Protein AF-A0A846DK66-F1 (afdb_monomer_lite)

Radius of gyration: 12.41 Å; chains: 1; bounding box: 28×28×29 Å

Structure (mmCIF, N/CA/C/O backbone):
data_AF-A0A846DK66-F1
#
_entry.id   AF-A0A846DK66-F1
#
loop_
_atom_site.group_PDB
_atom_site.id
_atom_site.type_symbol
_atom_site.label_atom_id
_atom_site.label_alt_id
_atom_site.label_comp_id
_atom_site.label_asym_id
_atom_site.label_entity_id
_atom_site.label_seq_id
_atom_site.pdbx_PDB_ins_code
_atom_site.Cartn_x
_atom_site.Cartn_y
_atom_site.Cartn_z
_atom_site.occupancy
_atom_site.B_iso_or_equiv
_atom_site.auth_seq_id
_atom_site.auth_comp_id
_atom_site.auth_asym_id
_atom_site.auth_atom_id
_atom_site.pdbx_PDB_model_num
ATOM 1 N N . MET A 1 1 ? -10.361 16.434 -16.104 1.00 65.50 1 MET A N 1
ATOM 2 C CA . MET A 1 1 ? -10.272 15.144 -15.384 1.00 65.50 1 MET A CA 1
ATOM 3 C C . MET A 1 1 ? -11.116 15.236 -14.125 1.00 65.50 1 MET A C 1
ATOM 5 O O . MET A 1 1 ? -10.978 16.216 -13.401 1.00 65.50 1 MET A O 1
ATOM 9 N N . ASN A 1 2 ? -12.022 14.286 -13.893 1.00 90.88 2 ASN A N 1
ATOM 10 C CA . ASN A 1 2 ? -12.855 14.287 -12.688 1.00 90.88 2 ASN A CA 1
ATOM 11 C C . ASN A 1 2 ? -12.083 13.725 -11.473 1.00 90.88 2 ASN A C 1
ATOM 13 O O . ASN A 1 2 ? -10.992 13.169 -11.612 1.00 90.88 2 ASN A O 1
ATOM 17 N N . LYS A 1 3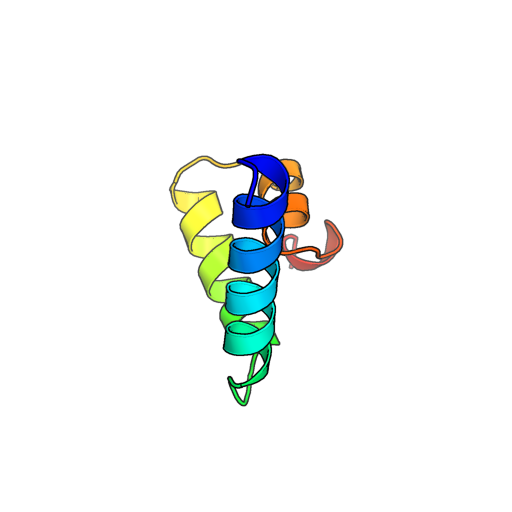 ? -12.632 13.898 -10.263 1.00 89.25 3 LYS A N 1
ATOM 18 C CA . LYS A 1 3 ? -11.958 13.526 -9.006 1.00 89.25 3 LYS A CA 1
ATOM 19 C C . LYS A 1 3 ? -11.599 12.033 -8.938 1.00 89.25 3 LYS A C 1
ATOM 21 O O . LYS A 1 3 ? -10.526 11.712 -8.438 1.00 89.25 3 LYS A O 1
ATOM 26 N N . SER A 1 4 ? -12.456 11.152 -9.463 1.00 89.12 4 SER A N 1
ATOM 27 C CA . SER A 1 4 ? -12.217 9.699 -9.485 1.00 89.12 4 SER A CA 1
ATOM 28 C C . SER A 1 4 ? -11.039 9.341 -10.388 1.00 89.12 4 SER A C 1
ATOM 30 O O . SER A 1 4 ? -10.096 8.696 -9.947 1.00 89.12 4 SER A O 1
ATOM 32 N N . GLN A 1 5 ? -11.037 9.868 -11.615 1.00 91.12 5 GLN A N 1
ATOM 33 C CA . GLN A 1 5 ? -9.958 9.663 -12.585 1.00 91.12 5 GLN A CA 1
ATOM 34 C C . GLN A 1 5 ? -8.608 10.159 -12.053 1.00 91.12 5 GLN A C 1
ATOM 36 O O . GLN A 1 5 ? -7.579 9.522 -12.255 1.00 91.12 5 GLN A O 1
ATOM 41 N N . LYS A 1 6 ? -8.605 11.285 -11.326 1.00 92.88 6 LYS A N 1
ATOM 42 C CA . LYS A 1 6 ? -7.386 11.812 -10.701 1.00 92.88 6 LYS A CA 1
ATOM 43 C C . LYS A 1 6 ? -6.849 10.878 -9.612 1.00 92.88 6 LYS A C 1
ATOM 45 O O . LYS A 1 6 ? -5.639 10.697 -9.524 1.00 92.88 6 LYS A O 1
ATOM 50 N N . LEU A 1 7 ? -7.729 10.296 -8.797 1.00 90.12 7 LEU A N 1
ATOM 51 C CA . LEU A 1 7 ? -7.338 9.362 -7.740 1.00 90.12 7 LEU A CA 1
ATOM 52 C C . LEU A 1 7 ? -6.767 8.064 -8.326 1.00 90.12 7 LEU A C 1
ATOM 54 O O . LEU A 1 7 ? -5.720 7.601 -7.885 1.00 90.12 7 LEU A O 1
ATOM 58 N N . GLU A 1 8 ? -7.419 7.510 -9.348 1.00 90.12 8 GLU A N 1
ATOM 59 C CA . GLU A 1 8 ? -6.944 6.318 -10.061 1.00 90.12 8 GLU A CA 1
ATOM 60 C C . GLU A 1 8 ? -5.562 6.545 -10.683 1.00 90.12 8 GLU A C 1
ATOM 62 O O . GLU A 1 8 ? -4.679 5.697 -10.552 1.00 90.12 8 GLU A O 1
ATOM 67 N N . GLN A 1 9 ? -5.343 7.719 -11.282 1.00 92.69 9 GLN A N 1
ATOM 68 C CA . GLN A 1 9 ? -4.047 8.100 -11.835 1.00 92.69 9 GLN A CA 1
ATOM 69 C C . GLN A 1 9 ? -2.958 8.177 -10.752 1.00 92.69 9 GLN A C 1
ATOM 71 O O . GLN A 1 9 ? -1.880 7.617 -10.932 1.00 92.69 9 GLN A O 1
ATOM 76 N N . GLN A 1 10 ? -3.246 8.792 -9.601 1.00 90.81 10 GLN A N 1
ATOM 77 C CA . GLN A 1 10 ? -2.298 8.868 -8.480 1.00 90.81 10 GLN A CA 1
ATOM 78 C C . GLN A 1 10 ? -1.966 7.485 -7.901 1.00 90.81 10 GLN A C 1
ATOM 80 O O . GLN A 1 10 ? -0.810 7.198 -7.592 1.00 90.81 10 GLN A O 1
ATOM 85 N N . ILE A 1 11 ? -2.963 6.600 -7.789 1.00 90.56 11 ILE A N 1
ATOM 86 C CA . ILE A 1 11 ? -2.757 5.209 -7.361 1.00 90.56 11 ILE A CA 1
ATOM 87 C C . ILE A 1 11 ? -1.877 4.467 -8.371 1.00 90.56 11 ILE A C 1
ATOM 89 O O . ILE A 1 11 ? -0.978 3.719 -7.980 1.00 90.56 11 ILE A O 1
ATOM 93 N N . LY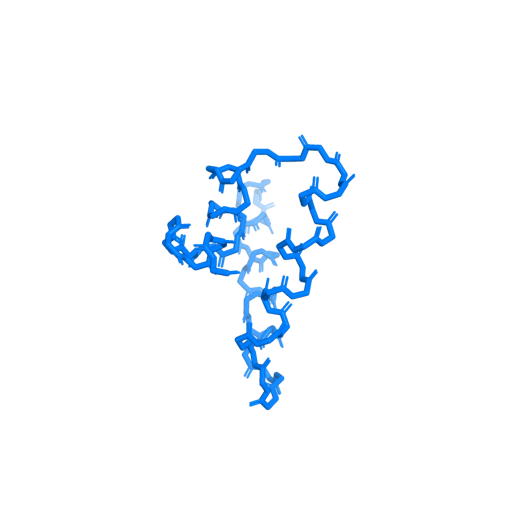S A 1 12 ? -2.108 4.674 -9.671 1.00 91.00 12 LYS A N 1
ATOM 94 C CA . LYS A 1 12 ? -1.296 4.073 -10.731 1.00 91.00 12 LYS A CA 1
ATOM 95 C C . LYS A 1 12 ? 0.157 4.547 -10.662 1.00 91.00 12 LYS A C 1
ATOM 97 O O . LYS A 1 12 ? 1.052 3.709 -10.665 1.00 91.00 12 LYS A O 1
ATOM 102 N N . GLU A 1 13 ? 0.389 5.850 -10.541 1.00 92.94 13 GLU A N 1
ATOM 103 C CA . GLU A 1 13 ? 1.733 6.436 -10.428 1.00 92.94 13 GLU A CA 1
ATOM 104 C C . GLU A 1 13 ? 2.492 5.904 -9.212 1.00 92.94 13 GLU A C 1
ATOM 106 O O . GLU A 1 13 ? 3.652 5.512 -9.328 1.00 92.94 13 GLU A O 1
ATOM 111 N N . MET A 1 14 ? 1.823 5.810 -8.061 1.00 89.12 14 MET A N 1
ATOM 112 C CA . MET A 1 14 ? 2.414 5.228 -6.858 1.00 89.12 14 MET A CA 1
ATOM 113 C C . MET A 1 14 ? 2.788 3.755 -7.072 1.00 89.12 14 MET A C 1
ATOM 115 O O . MET A 1 14 ? 3.882 3.332 -6.703 1.00 89.12 14 MET A O 1
ATOM 119 N N . ASN A 1 15 ? 1.901 2.967 -7.684 1.00 88.44 15 ASN A N 1
ATOM 120 C CA . ASN A 1 15 ? 2.169 1.559 -7.973 1.00 88.44 15 ASN A CA 1
ATOM 121 C C . ASN A 1 15 ? 3.328 1.378 -8.956 1.00 88.44 15 ASN A C 1
ATOM 123 O O . ASN A 1 15 ? 4.140 0.469 -8.780 1.00 88.44 15 ASN A O 1
ATOM 127 N N . ASP A 1 16 ? 3.409 2.225 -9.977 1.00 91.56 16 ASP A N 1
ATOM 128 C CA . ASP A 1 16 ? 4.488 2.190 -10.959 1.00 91.56 16 ASP A CA 1
ATOM 129 C C . ASP A 1 16 ? 5.820 2.596 -10.313 1.00 91.56 16 ASP A C 1
ATOM 131 O O . ASP A 1 16 ? 6.822 1.918 -10.527 1.00 91.56 16 ASP A O 1
ATOM 135 N N . TRP A 1 17 ? 5.825 3.595 -9.425 1.00 92.19 17 TRP A N 1
ATOM 136 C CA . TRP A 1 17 ? 7.003 3.961 -8.634 1.00 92.19 17 TRP A CA 1
ATOM 137 C C . TRP A 1 17 ? 7.461 2.839 -7.692 1.00 92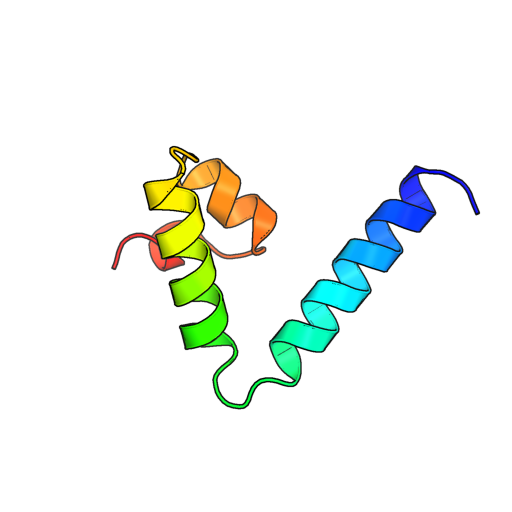.19 17 TRP A C 1
ATOM 139 O O . TRP A 1 17 ? 8.645 2.537 -7.621 1.00 92.19 17 TRP A O 1
ATOM 149 N N . ILE A 1 18 ? 6.544 2.145 -7.011 1.00 89.94 18 ILE A N 1
ATOM 150 C CA . ILE A 1 18 ? 6.915 0.999 -6.161 1.00 89.94 18 ILE A CA 1
ATOM 151 C C . ILE A 1 18 ? 7.612 -0.094 -6.987 1.00 89.94 18 ILE A C 1
ATOM 153 O O . ILE A 1 18 ? 8.542 -0.732 -6.494 1.00 89.94 18 ILE A O 1
ATOM 157 N N . LYS A 1 19 ? 7.188 -0.312 -8.239 1.00 88.50 19 LYS A N 1
ATOM 158 C CA . LYS A 1 19 ? 7.789 -1.310 -9.139 1.00 88.50 19 LYS A CA 1
ATOM 159 C C . LYS A 1 19 ? 9.184 -0.929 -9.636 1.00 88.50 19 LYS A C 1
ATOM 161 O O . LYS A 1 19 ? 9.904 -1.828 -10.056 1.00 88.50 19 LYS A O 1
ATOM 166 N N . THR A 1 20 ? 9.573 0.349 -9.604 1.00 91.94 20 THR A N 1
ATOM 167 C CA . THR A 1 20 ? 10.943 0.746 -9.977 1.00 91.94 20 THR A CA 1
ATOM 168 C C . THR A 1 20 ? 11.962 0.410 -8.890 1.00 91.94 20 THR A C 1
ATOM 170 O O . THR A 1 20 ? 13.160 0.398 -9.166 1.00 91.94 20 THR A O 1
ATOM 173 N N . ASN A 1 21 ? 11.513 0.103 -7.667 1.00 90.62 21 ASN A N 1
ATOM 174 C CA . ASN A 1 21 ? 12.401 -0.346 -6.606 1.00 90.62 21 ASN A CA 1
ATOM 175 C C . ASN A 1 21 ? 12.902 -1.781 -6.894 1.00 90.62 21 ASN A C 1
ATOM 177 O O . ASN A 1 21 ? 12.066 -2.670 -7.098 1.00 90.62 21 ASN A O 1
ATOM 181 N N . PRO A 1 22 ? 14.229 -2.035 -6.851 1.00 84.94 22 PRO A N 1
ATOM 182 C CA . PRO A 1 22 ? 14.799 -3.375 -7.025 1.00 84.94 22 PRO A CA 1
ATOM 183 C C . PRO A 1 22 ? 14.198 -4.422 -6.080 1.00 84.94 22 PRO A C 1
ATOM 185 O O . PRO A 1 22 ? 14.066 -5.584 -6.455 1.00 84.94 22 PRO A O 1
ATOM 188 N N . ASP A 1 23 ? 13.773 -3.993 -4.887 1.00 90.94 23 ASP A N 1
ATOM 189 C CA . ASP A 1 23 ? 13.042 -4.802 -3.918 1.00 90.94 23 ASP A CA 1
ATOM 190 C C . ASP A 1 23 ? 11.685 -4.175 -3.563 1.00 90.94 23 ASP A C 1
ATOM 192 O O . ASP A 1 23 ? 11.376 -3.785 -2.433 1.00 90.94 23 ASP A O 1
ATOM 196 N N . SER A 1 24 ? 10.818 -4.098 -4.573 1.00 89.44 24 SER A N 1
ATOM 197 C CA 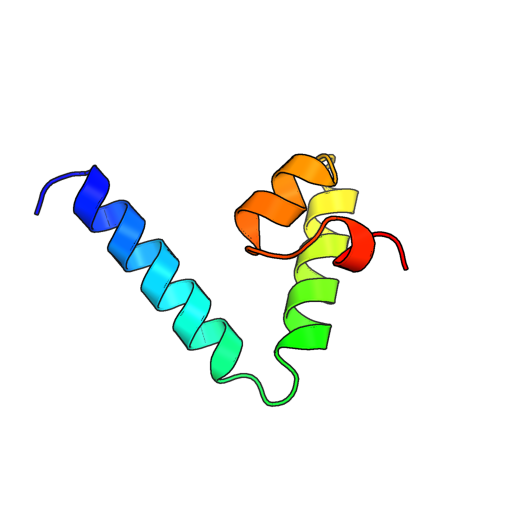. SER A 1 24 ? 9.422 -3.669 -4.414 1.00 89.44 24 SER A CA 1
ATOM 198 C C . SER A 1 24 ? 8.649 -4.442 -3.331 1.00 89.44 24 SER A C 1
ATOM 200 O O . SER A 1 24 ? 7.640 -3.948 -2.818 1.00 89.44 24 SER A O 1
ATOM 202 N N . ARG A 1 25 ? 9.101 -5.647 -2.955 1.00 89.06 25 ARG A N 1
ATOM 203 C CA . ARG A 1 25 ? 8.472 -6.477 -1.926 1.00 89.06 25 ARG A CA 1
ATOM 204 C C . ARG A 1 25 ? 8.831 -5.989 -0.530 1.00 89.06 25 ARG A C 1
ATOM 206 O O . ARG A 1 25 ? 7.919 -5.759 0.264 1.00 89.06 25 ARG A O 1
ATOM 213 N N . GLU A 1 26 ? 10.114 -5.788 -0.250 1.00 90.12 26 GLU A N 1
ATOM 214 C CA . GLU A 1 26 ? 10.563 -5.211 1.019 1.00 90.12 26 GLU A CA 1
ATOM 215 C C . GLU A 1 26 ? 10.076 -3.772 1.189 1.00 90.12 26 GLU A C 1
ATOM 217 O O . GLU A 1 26 ? 9.642 -3.393 2.276 1.00 90.12 26 GLU A O 1
ATOM 222 N N . LEU A 1 27 ? 9.996 -2.993 0.105 1.00 92.31 27 LEU A N 1
ATOM 223 C CA . LEU A 1 27 ? 9.394 -1.661 0.157 1.00 92.31 27 LEU A CA 1
ATOM 224 C C . LEU A 1 27 ? 7.927 -1.711 0.623 1.00 92.31 27 LEU A C 1
ATOM 226 O O . LEU A 1 27 ? 7.530 -0.966 1.520 1.00 92.31 27 LEU A O 1
ATOM 230 N N . LYS A 1 28 ? 7.115 -2.618 0.064 1.00 91.94 28 LYS A N 1
ATOM 231 C CA . LYS A 1 28 ? 5.723 -2.807 0.508 1.00 91.94 28 LYS A CA 1
ATOM 232 C C . LYS A 1 28 ? 5.644 -3.269 1.964 1.00 91.94 28 LYS A C 1
ATOM 234 O O . LYS A 1 28 ? 4.745 -2.829 2.677 1.00 91.94 28 LYS A O 1
ATOM 239 N N . ARG A 1 29 ? 6.574 -4.113 2.425 1.00 89.81 29 ARG A N 1
ATOM 240 C CA . ARG A 1 29 ? 6.652 -4.538 3.834 1.00 89.81 29 ARG A CA 1
ATOM 241 C C . ARG A 1 29 ? 6.977 -3.374 4.758 1.00 89.81 29 ARG A C 1
ATOM 243 O O . ARG A 1 29 ? 6.261 -3.175 5.732 1.00 89.81 29 ARG A O 1
ATOM 250 N N . ALA A 1 30 ? 7.969 -2.554 4.422 1.00 92.00 30 ALA A N 1
ATOM 251 C CA . ALA A 1 30 ? 8.316 -1.365 5.195 1.00 92.00 30 ALA A CA 1
ATOM 252 C C . ALA A 1 30 ? 7.123 -0.401 5.324 1.00 92.00 30 ALA A C 1
ATOM 254 O O . ALA A 1 30 ? 6.834 0.104 6.412 1.00 92.00 30 ALA A O 1
ATOM 255 N N . ILE A 1 31 ? 6.373 -0.195 4.234 1.00 93.06 31 ILE A N 1
ATOM 256 C CA . ILE A 1 31 ? 5.150 0.618 4.256 1.00 93.06 31 ILE A CA 1
ATOM 257 C C . ILE A 1 31 ? 4.071 -0.038 5.131 1.00 93.06 31 ILE A C 1
ATOM 259 O O . ILE A 1 31 ? 3.445 0.649 5.939 1.00 93.06 31 ILE A O 1
ATOM 263 N N . ALA A 1 32 ? 3.871 -1.354 5.022 1.00 92.25 32 ALA A N 1
ATOM 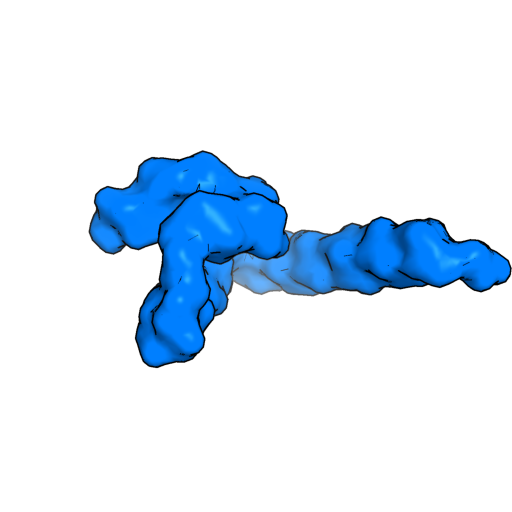264 C CA . ALA A 1 32 ? 2.912 -2.087 5.848 1.00 92.25 32 ALA A CA 1
ATOM 265 C C . ALA A 1 32 ? 3.242 -2.001 7.349 1.00 92.25 32 ALA A C 1
ATOM 267 O O . ALA A 1 32 ? 2.343 -1.760 8.157 1.00 92.25 32 ALA A O 1
ATOM 268 N N . VAL A 1 33 ? 4.520 -2.124 7.723 1.00 93.06 33 VAL A N 1
ATOM 269 C CA . VAL A 1 33 ? 4.997 -1.955 9.106 1.00 93.06 33 VAL A CA 1
ATOM 270 C C . VAL A 1 33 ? 4.700 -0.543 9.600 1.00 93.06 33 VAL A C 1
ATOM 272 O O . VAL A 1 33 ? 4.082 -0.378 10.651 1.00 93.06 33 VAL A O 1
ATOM 275 N N . LYS A 1 34 ? 5.053 0.485 8.819 1.00 95.00 34 LYS A N 1
ATOM 276 C CA . LYS A 1 34 ? 4.768 1.883 9.171 1.00 95.00 34 LYS A CA 1
ATOM 277 C C . LYS A 1 34 ? 3.273 2.124 9.403 1.00 95.00 34 LYS A C 1
ATOM 279 O O . LYS A 1 34 ? 2.911 2.716 10.414 1.00 95.00 34 LYS A O 1
ATOM 284 N N . LEU A 1 35 ? 2.406 1.654 8.504 1.00 93.94 35 LEU A N 1
ATOM 285 C CA . LEU A 1 35 ? 0.954 1.828 8.632 1.00 93.94 35 LEU A CA 1
ATOM 286 C C . LEU A 1 35 ? 0.384 1.063 9.835 1.00 93.94 35 LEU A C 1
ATOM 288 O O . LEU A 1 35 ? -0.488 1.578 10.530 1.00 93.94 35 LEU A O 1
ATOM 292 N N . THR A 1 36 ? 0.912 -0.127 10.122 1.00 92.56 36 THR A N 1
ATOM 293 C CA . THR A 1 36 ? 0.537 -0.898 11.316 1.00 92.56 36 THR A CA 1
ATOM 294 C C . THR A 1 36 ? 0.867 -0.119 12.590 1.00 92.56 36 THR A C 1
ATOM 296 O O . THR A 1 36 ? 0.008 0.030 13.455 1.00 92.56 36 THR A O 1
ATOM 299 N N . LEU A 1 37 ? 2.073 0.456 12.683 1.00 93.69 37 LEU A N 1
ATOM 300 C CA . LEU A 1 37 ? 2.486 1.299 13.815 1.00 93.69 37 LEU A CA 1
ATOM 301 C C . LEU A 1 37 ? 1.639 2.576 13.949 1.00 93.69 37 LEU A C 1
ATOM 303 O O . LEU A 1 37 ? 1.491 3.107 15.044 1.00 93.69 37 LEU A O 1
ATOM 307 N N . GLN A 1 38 ? 1.054 3.054 12.850 1.00 96.06 38 GLN A N 1
ATOM 308 C CA . GLN A 1 38 ? 0.110 4.175 12.833 1.00 96.06 38 GLN A CA 1
ATOM 309 C C . GLN A 1 38 ? -1.337 3.766 13.173 1.00 96.06 38 GLN A C 1
ATOM 311 O O . GLN A 1 38 ? -2.232 4.606 13.108 1.00 96.06 38 GLN A O 1
ATOM 316 N N . GLY A 1 39 ? -1.583 2.500 13.526 1.00 94.06 39 GLY A N 1
ATOM 317 C CA . GLY A 1 39 ? -2.890 2.005 13.970 1.00 94.06 39 GLY A CA 1
ATOM 318 C C . GLY A 1 39 ? -3.832 1.561 12.848 1.00 94.06 39 GLY A C 1
ATOM 319 O O . GLY A 1 39 ? -5.018 1.342 13.094 1.00 94.06 39 GLY A O 1
ATOM 320 N N . TRP A 1 40 ? -3.343 1.413 11.613 1.00 95.25 40 TRP A N 1
ATOM 321 C CA . TRP A 1 40 ? -4.166 0.904 10.516 1.00 95.25 40 TRP A CA 1
ATOM 322 C C . TRP A 1 40 ? -4.380 -0.606 10.635 1.00 95.25 40 TRP A C 1
ATOM 324 O O . TRP A 1 40 ? -3.473 -1.364 10.974 1.00 95.25 40 TRP A O 1
ATOM 334 N N . THR A 1 41 ? -5.585 -1.067 10.293 1.00 92.56 41 THR A N 1
ATOM 335 C CA . THR A 1 41 ? -5.893 -2.504 10.275 1.00 92.56 41 THR A CA 1
ATOM 336 C C . THR A 1 41 ? -5.206 -3.204 9.103 1.00 92.56 41 THR A C 1
ATOM 338 O O . THR A 1 41 ? -5.082 -2.637 8.015 1.00 92.56 41 THR A O 1
ATOM 341 N N . TYR A 1 42 ? -4.848 -4.481 9.266 1.00 90.38 42 TYR A N 1
ATOM 342 C CA . TYR A 1 42 ? -4.247 -5.274 8.185 1.00 90.38 42 TYR A CA 1
ATOM 343 C C . TYR A 1 42 ? -5.112 -5.332 6.926 1.00 90.38 42 TYR A C 1
ATOM 345 O O . TYR A 1 42 ? -4.585 -5.253 5.821 1.00 90.38 42 TYR A O 1
ATOM 353 N N . ARG A 1 43 ? -6.441 -5.374 7.077 1.00 91.19 43 ARG A N 1
ATOM 354 C CA . ARG A 1 43 ? -7.376 -5.325 5.946 1.00 91.19 43 ARG A CA 1
ATOM 355 C C . ARG A 1 43 ? -7.262 -4.013 5.164 1.00 91.19 43 ARG A C 1
ATOM 357 O O . ARG A 1 43 ? -7.288 -4.037 3.936 1.00 91.19 43 ARG A O 1
ATOM 364 N N . ALA A 1 44 ? -7.139 -2.880 5.857 1.00 92.06 44 ALA A N 1
ATOM 365 C CA . ALA A 1 44 ? -6.981 -1.580 5.210 1.00 92.06 44 ALA A CA 1
ATOM 366 C C . ALA A 1 44 ? -5.631 -1.482 4.489 1.00 92.06 44 ALA A C 1
ATOM 368 O O . ALA A 1 44 ? -5.580 -1.080 3.330 1.00 92.06 44 ALA A O 1
ATOM 369 N N . ILE A 1 45 ? -4.553 -1.923 5.140 1.00 92.62 45 ILE A N 1
ATOM 370 C CA . ILE A 1 45 ? -3.200 -1.924 4.568 1.00 92.62 45 ILE A CA 1
ATOM 371 C C . ILE A 1 45 ? -3.129 -2.822 3.325 1.00 92.62 45 ILE A C 1
ATOM 373 O O . ILE A 1 45 ? -2.559 -2.420 2.312 1.00 92.62 45 ILE A O 1
ATOM 377 N N . ALA A 1 46 ? -3.748 -4.004 3.371 1.00 90.94 46 ALA A N 1
ATOM 378 C CA . ALA A 1 46 ? -3.830 -4.923 2.239 1.00 90.94 46 ALA A CA 1
ATOM 379 C C . ALA A 1 46 ? -4.522 -4.274 1.029 1.00 90.94 46 ALA A C 1
ATOM 381 O O . ALA A 1 46 ? -4.029 -4.381 -0.094 1.00 90.94 46 ALA A O 1
ATOM 382 N N . GLY A 1 47 ? -5.605 -3.526 1.271 1.00 90.62 47 GLY A N 1
ATOM 383 C CA . GLY A 1 47 ? -6.279 -2.728 0.245 1.00 90.62 47 GLY A CA 1
ATOM 384 C C . GLY A 1 47 ? -5.409 -1.594 -0.307 1.00 90.62 47 GLY A C 1
ATOM 385 O O . GLY A 1 47 ? -5.307 -1.448 -1.521 1.00 90.62 47 GLY A O 1
ATOM 386 N N . ILE A 1 48 ? -4.734 -0.832 0.563 1.00 90.62 48 ILE A N 1
ATOM 387 C CA . ILE A 1 48 ? -3.858 0.292 0.175 1.00 90.62 48 ILE A CA 1
ATOM 388 C C . ILE A 1 48 ? -2.692 -0.182 -0.702 1.00 90.62 48 ILE A C 1
ATOM 390 O O . ILE A 1 48 ? -2.363 0.456 -1.698 1.00 90.62 48 ILE A O 1
ATOM 394 N N . LEU A 1 49 ? -2.062 -1.301 -0.337 1.00 90.00 49 LEU A N 1
ATOM 395 C CA . LEU A 1 49 ? -0.889 -1.836 -1.035 1.00 90.00 49 LEU A CA 1
ATOM 396 C C . LEU A 1 49 ? -1.236 -2.795 -2.180 1.00 90.00 49 LEU A C 1
ATOM 398 O O . LEU A 1 49 ? -0.328 -3.263 -2.879 1.00 90.00 49 LEU A O 1
ATOM 402 N N . ASN A 1 50 ? -2.527 -3.090 -2.361 1.00 87.94 50 ASN A N 1
ATOM 403 C CA . ASN A 1 50 ? -3.039 -4.094 -3.287 1.00 87.94 50 ASN A CA 1
ATOM 404 C C . ASN A 1 50 ? -2.293 -5.437 -3.141 1.00 87.94 50 ASN A C 1
ATOM 406 O O . ASN A 1 50 ? -1.695 -5.959 -4.086 1.00 87.94 50 ASN A O 1
ATOM 410 N N . VAL A 1 51 ? -2.253 -5.952 -1.910 1.00 87.50 51 VAL A N 1
ATOM 411 C CA . VAL A 1 51 ? -1.617 -7.227 -1.542 1.00 87.50 51 VAL A CA 1
ATOM 412 C C . VAL A 1 51 ? -2.602 -8.115 -0.787 1.00 87.50 51 VAL A C 1
ATOM 414 O O . VAL A 1 51 ? -3.573 -7.635 -0.210 1.00 87.50 51 VAL A O 1
ATOM 417 N N . GLY A 1 52 ? -2.353 -9.425 -0.758 1.00 85.75 52 GLY A N 1
ATOM 418 C CA . GLY A 1 52 ? -3.128 -10.334 0.090 1.00 85.75 52 GLY A CA 1
ATOM 419 C C . GLY A 1 52 ? -2.857 -10.097 1.580 1.00 85.75 52 GLY A C 1
ATOM 420 O O . GLY A 1 52 ? -1.754 -9.712 1.956 1.00 85.75 52 GLY A O 1
ATOM 421 N N . ASN A 1 53 ? -3.828 -10.391 2.451 1.00 79.75 53 ASN A N 1
ATOM 422 C CA . ASN A 1 53 ? -3.670 -10.244 3.911 1.00 79.75 53 ASN A CA 1
ATOM 423 C C . ASN A 1 53 ? -2.469 -11.035 4.471 1.00 79.75 53 ASN A C 1
ATOM 425 O O . ASN A 1 53 ? -1.819 -10.601 5.419 1.00 79.75 53 ASN A O 1
ATOM 429 N N . SER A 1 54 ? -2.133 -12.172 3.854 1.00 81.06 54 SER A N 1
ATOM 430 C CA . SER A 1 54 ? -0.964 -12.994 4.198 1.00 81.06 54 SER A CA 1
ATOM 431 C C . SER A 1 54 ? 0.383 -12.315 3.921 1.00 81.06 54 SER A C 1
ATOM 433 O O . SER A 1 54 ? 1.411 -12.793 4.390 1.00 81.06 54 SER A O 1
ATOM 435 N N . PHE A 1 55 ? 0.399 -11.207 3.176 1.00 81.12 55 PHE A N 1
ATOM 436 C CA . PHE A 1 55 ? 1.602 -10.417 2.912 1.00 81.12 55 PHE A CA 1
ATOM 437 C C . PHE A 1 55 ? 2.085 -9.650 4.148 1.00 81.12 55 PHE A C 1
ATOM 439 O O . PHE A 1 55 ? 3.279 -9.402 4.285 1.00 81.12 55 PHE A O 1
ATOM 446 N N . ILE A 1 56 ? 1.147 -9.270 5.019 1.00 75.62 56 ILE A N 1
ATOM 447 C CA . ILE A 1 56 ? 1.391 -8.438 6.202 1.00 75.62 56 ILE A CA 1
ATOM 448 C C . ILE A 1 56 ? 1.621 -9.313 7.444 1.00 75.62 56 ILE A C 1
ATOM 450 O O . ILE A 1 56 ? 2.3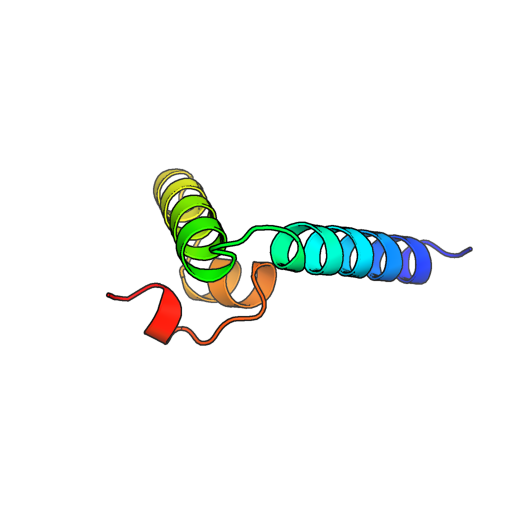27 -8.909 8.356 1.00 75.62 56 ILE A O 1
ATOM 454 N N . ASN A 1 57 ? 1.050 -10.521 7.467 1.00 68.25 57 ASN A N 1
ATOM 455 C CA . ASN A 1 57 ? 1.073 -11.435 8.612 1.00 68.25 57 ASN A CA 1
ATOM 456 C C . ASN A 1 57 ? 2.269 -12.413 8.594 1.00 68.25 57 ASN A C 1
ATOM 458 O O . ASN A 1 57 ? 2.077 -13.615 8.777 1.00 68.25 57 ASN A O 1
ATOM 462 N N . LYS A 1 58 ? 3.480 -11.929 8.301 1.00 55.22 58 LYS A N 1
ATOM 463 C CA . LYS A 1 58 ? 4.712 -12.731 8.362 1.00 55.22 58 LYS A CA 1
ATOM 464 C C . LYS A 1 58 ? 5.734 -12.110 9.292 1.00 55.22 58 LYS A C 1
ATOM 466 O O . LYS A 1 58 ? 5.886 -10.874 9.218 1.00 55.22 58 LYS A O 1
#

pLDDT: mean 88.83, std 7.16, range [55.22, 96.06]

Sequence (58 aa):
MNKSQKLEQQIKEMNDWIKTNPDSRELKRAIAVKLTLQGWTYRAIAGILNVGNSFINK

Secondary structure (DSSP, 8-state):
--HHHHHHHHHHHHHHHHHHSTTHHHHHHHHHHHHHHTT--HHHHHHHHT--GGGT--

Foldseek 3Di:
DDPVVVVVVVLVVVLVVLVVDPCSLVVLQVVLVVVVVVVDDLVVSCVSSVHDSVSNVD